Protein AF-A0A093GJ41-F1 (afdb_monomer)

Nearest PDB structures (foldseek):
  7vag-assembly1_A  TM=3.671E-01  e=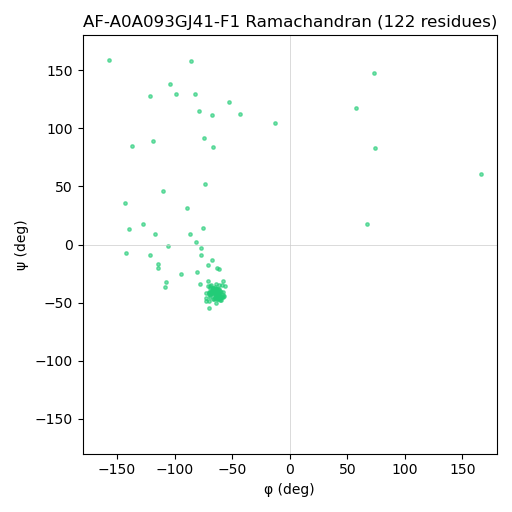9.042E+00  Homo sapiens

Radius of gyration: 35.56 Å; Cα contacts (8 Å, |Δi|>4): 34; chains: 1; bounding box: 67×35×104 Å

InterPro domains:
  IPR000532 Glucagon/GIP/secretin/VIP [PF00123] (4-32)
  IPR000532 Glucagon/GIP/secretin/VIP [PF00123] (39-67)
  IPR000532 Glucagon/GIP/secretin/VIP [PS00260] (5-27)
  IPR000532 Glucagon/GIP/secretin/VIP [PS00260] (40-62)
  IPR000532 Glucagon/GIP/secretin/VIP [SM00070] (5-31)
  IPR000532 Glucagon/GIP/secretin/VIP [SM00070] (40-66)
  IPR015675 Secretin precursor [PTHR17378] (35-102)

Sequence (124 aa):
RTERHADGLFHSELSKMNGNAYVRQLVKNLVGLRERSQRHSDGLFTSEYSKMRGNAQVQKFIQSLMGRKRSSPDPVNTDVHGREEENIHEELCFLWLYQSFLNTSHSDSDAREAAAVTSQFICP

Mean predicted aligned error: 21.4 Å

Secondary structure (DSSP, 8-state):
---SSHHHHHHHHHHHHHH-HHHHHHHHHHTT-S------SSHHHHHHHHHHHHHHHHHHHHHHHHHTTS----------TTTSHHHHHHHHHHHHHHHHHHTT-S-HHHHHHHHHHHHHHH--

Organism: Dryobates pubescens (NCBI:txid118200)

Structure (mmCIF, N/CA/C/O backbone):
data_AF-A0A093GJ41-F1
#
_entry.id   AF-A0A093GJ41-F1
#
loop_
_atom_site.group_PDB
_atom_site.id
_atom_site.type_symbol
_atom_site.label_atom_id
_atom_site.label_alt_id
_atom_site.label_comp_id
_atom_site.label_asym_id
_atom_site.label_entity_id
_atom_site.label_seq_id
_atom_site.pdbx_PDB_ins_code
_atom_site.Cartn_x
_atom_site.Cartn_y
_atom_site.Cartn_z
_atom_site.occupancy
_atom_site.B_iso_or_equiv
_atom_site.auth_seq_id
_atom_site.auth_comp_id
_atom_site.auth_asym_id
_atom_site.auth_atom_id
_atom_site.pdbx_PDB_model_num
ATOM 1 N N . ARG A 1 1 ? 40.733 10.743 -64.955 1.00 54.47 1 ARG A N 1
ATOM 2 C CA . ARG A 1 1 ? 40.600 9.531 -64.104 1.00 54.47 1 ARG A CA 1
ATOM 3 C C . ARG A 1 1 ? 41.206 9.823 -62.733 1.00 54.47 1 ARG A C 1
ATOM 5 O O . ARG A 1 1 ? 42.340 9.444 -62.487 1.00 54.47 1 ARG A O 1
ATOM 12 N N . THR A 1 2 ? 40.477 10.518 -61.865 1.00 52.38 2 THR A N 1
ATOM 13 C CA . THR A 1 2 ? 40.933 10.894 -60.508 1.00 52.38 2 THR A CA 1
ATOM 14 C C . THR A 1 2 ? 39.777 10.821 -59.511 1.00 52.38 2 THR A C 1
ATOM 16 O O . THR A 1 2 ? 39.683 11.608 -58.583 1.00 52.38 2 THR A O 1
ATOM 19 N N . GLU A 1 3 ? 38.886 9.851 -59.695 1.00 56.53 3 GLU A N 1
ATOM 20 C CA . GLU A 1 3 ? 37.686 9.672 -58.872 1.00 56.53 3 GLU A CA 1
ATOM 21 C C . GLU A 1 3 ? 37.819 8.418 -57.992 1.00 56.53 3 GLU A C 1
ATOM 23 O O . GLU A 1 3 ? 36.969 7.540 -57.969 1.00 56.53 3 GLU A O 1
ATOM 28 N N . ARG A 1 4 ? 38.985 8.269 -57.348 1.00 57.88 4 ARG A N 1
ATOM 29 C CA . ARG A 1 4 ? 39.270 7.215 -56.349 1.00 57.88 4 ARG A CA 1
ATOM 30 C C . ARG A 1 4 ? 40.076 7.724 -55.150 1.00 57.88 4 ARG A C 1
ATOM 32 O O . ARG A 1 4 ? 40.624 6.934 -54.391 1.00 57.88 4 ARG A O 1
ATOM 39 N N . HIS A 1 5 ? 40.184 9.045 -55.000 1.00 57.19 5 HIS A N 1
ATOM 40 C CA . HIS A 1 5 ? 41.009 9.667 -53.960 1.00 57.19 5 HIS A CA 1
ATOM 41 C C . HIS A 1 5 ? 40.226 10.581 -53.007 1.00 57.19 5 HIS A C 1
ATOM 43 O O . HIS A 1 5 ? 40.783 10.971 -51.986 1.00 57.19 5 HIS A O 1
ATOM 49 N N . ALA A 1 6 ? 38.950 10.884 -53.281 1.00 56.50 6 ALA A N 1
ATOM 50 C CA . ALA A 1 6 ? 38.114 11.659 -52.361 1.00 56.50 6 ALA A CA 1
ATOM 51 C C . ALA A 1 6 ? 37.727 10.820 -51.130 1.00 56.50 6 ALA A C 1
ATOM 53 O O . ALA A 1 6 ? 37.975 11.234 -49.999 1.00 56.50 6 ALA A O 1
ATOM 54 N N . ASP A 1 7 ? 37.245 9.593 -51.346 1.00 61.16 7 ASP A N 1
ATOM 55 C CA . ASP A 1 7 ? 36.802 8.690 -50.274 1.00 61.16 7 ASP A CA 1
ATOM 56 C C . ASP A 1 7 ? 37.938 8.341 -49.303 1.00 61.16 7 ASP A C 1
ATOM 58 O O . ASP A 1 7 ? 37.731 8.238 -48.096 1.00 61.16 7 ASP A O 1
ATOM 62 N N . GLY A 1 8 ? 39.173 8.226 -49.804 1.00 62.75 8 GLY A N 1
ATOM 63 C CA . GLY A 1 8 ? 40.349 7.927 -48.984 1.00 62.75 8 GLY A CA 1
ATOM 64 C C . GLY A 1 8 ? 40.676 9.016 -47.958 1.00 62.75 8 GLY A C 1
ATOM 65 O O . GLY A 1 8 ? 41.095 8.693 -46.845 1.00 62.75 8 GLY A O 1
ATOM 66 N N . LEU A 1 9 ? 40.433 10.292 -48.287 1.00 65.31 9 LEU A N 1
ATOM 67 C CA . LEU A 1 9 ? 40.639 11.402 -47.355 1.00 65.31 9 LEU A CA 1
ATOM 68 C C . LEU A 1 9 ? 39.588 11.360 -46.241 1.00 65.31 9 LEU A C 1
ATOM 70 O O . LEU A 1 9 ? 39.955 11.358 -45.066 1.00 65.31 9 LEU A O 1
ATOM 74 N N . PHE A 1 10 ? 38.309 11.218 -46.605 1.00 61.38 10 PHE A N 1
ATOM 75 C CA . PHE A 1 10 ? 37.209 11.103 -45.644 1.00 61.38 10 PHE A CA 1
ATOM 76 C C . PHE A 1 10 ? 37.377 9.898 -44.721 1.00 61.38 10 PHE A C 1
ATOM 78 O O . PHE A 1 10 ? 37.240 10.034 -43.506 1.00 61.38 10 PHE A O 1
ATOM 85 N N . HIS A 1 11 ? 37.733 8.733 -45.267 1.00 64.94 11 HIS A N 1
ATOM 86 C CA . HIS A 1 11 ? 37.978 7.540 -44.466 1.00 64.94 11 HIS A CA 1
ATOM 87 C C . HIS A 1 11 ? 39.189 7.705 -43.546 1.00 64.94 11 HIS A C 1
ATOM 89 O O . HIS A 1 11 ? 39.124 7.275 -42.397 1.00 64.94 11 HIS A O 1
ATOM 95 N N . SER A 1 12 ? 40.268 8.354 -43.996 1.00 70.19 12 SER A N 1
ATOM 96 C CA . SER A 1 12 ? 41.447 8.572 -43.150 1.00 70.19 12 SER A CA 1
ATOM 97 C C . SER A 1 12 ? 41.170 9.534 -41.991 1.00 70.19 12 SER A C 1
ATOM 99 O O . SER A 1 12 ? 41.552 9.236 -40.861 1.00 70.19 12 SER A O 1
ATOM 101 N N . GLU A 1 13 ? 40.444 10.630 -42.227 1.00 74.19 13 GLU A N 1
ATOM 102 C CA . GLU A 1 13 ? 40.066 11.592 -41.186 1.00 74.19 13 GLU A CA 1
ATOM 103 C C . GLU A 1 13 ? 39.033 11.002 -40.217 1.00 74.19 13 GLU A C 1
ATOM 105 O O . GLU A 1 13 ? 39.206 11.099 -39.001 1.00 74.19 13 GLU A O 1
ATOM 110 N N . LEU A 1 14 ? 38.025 10.274 -40.716 1.00 71.50 14 LEU A N 1
ATOM 111 C CA . LEU A 1 14 ? 37.086 9.530 -39.866 1.00 71.50 14 LEU A CA 1
ATOM 112 C C . LEU A 1 14 ? 37.798 8.470 -39.022 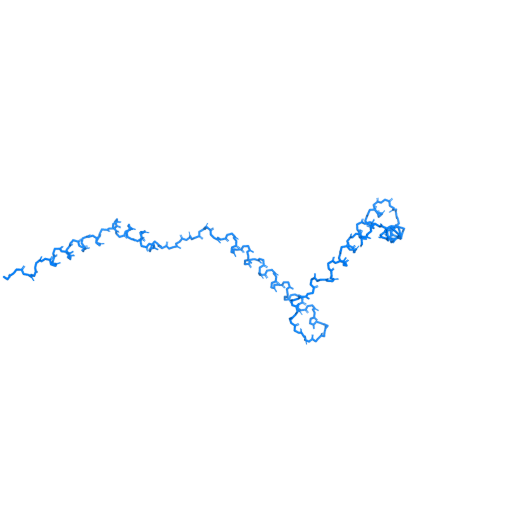1.00 71.50 14 LEU A C 1
ATOM 114 O O . LEU A 1 14 ? 37.484 8.298 -37.843 1.00 71.50 14 LEU A O 1
ATOM 118 N N . SER A 1 15 ? 38.777 7.772 -39.598 1.00 74.44 15 SER A N 1
ATOM 119 C CA . SER A 1 15 ? 39.545 6.753 -38.884 1.00 74.44 15 SER A CA 1
ATOM 120 C C . SER A 1 15 ? 40.447 7.379 -37.809 1.00 74.44 15 SER A C 1
ATOM 122 O O . SER A 1 15 ? 40.527 6.849 -36.698 1.00 74.44 15 SER A O 1
ATOM 124 N N . LYS A 1 16 ? 41.044 8.553 -38.072 1.00 76.38 16 LYS A N 1
ATOM 125 C CA . LYS A 1 16 ? 41.784 9.349 -37.072 1.00 76.38 16 LYS A CA 1
ATOM 126 C C . LYS A 1 16 ? 40.873 9.847 -35.947 1.00 76.38 16 LYS A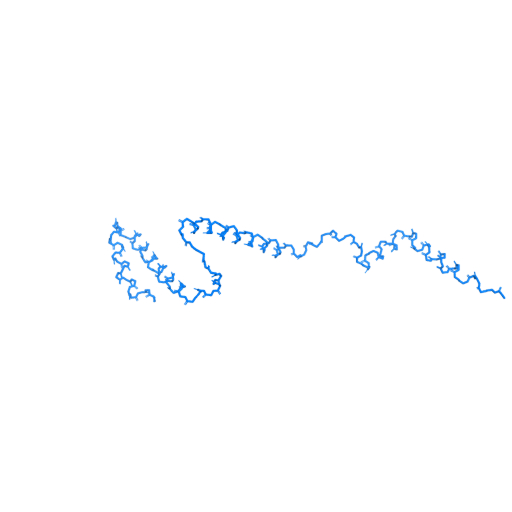 C 1
ATOM 128 O O . LYS A 1 16 ? 41.222 9.717 -34.775 1.00 76.38 16 LYS A O 1
ATOM 133 N N . MET A 1 17 ? 39.691 10.367 -36.285 1.00 72.75 17 MET A N 1
ATOM 134 C CA . MET A 1 17 ? 38.695 10.829 -35.313 1.00 72.75 17 MET A CA 1
ATOM 135 C C . MET A 1 17 ? 38.183 9.689 -34.436 1.00 72.75 17 MET A C 1
ATOM 137 O O . MET A 1 17 ? 38.080 9.853 -33.223 1.00 72.75 17 MET A O 1
ATOM 141 N N . ASN A 1 18 ? 37.912 8.521 -35.024 1.00 73.75 18 ASN A N 1
ATOM 142 C CA . ASN A 1 18 ? 37.538 7.343 -34.257 1.00 73.75 18 ASN A CA 1
ATOM 143 C C . ASN A 1 18 ? 38.701 6.903 -33.357 1.00 73.75 18 ASN A C 1
ATOM 145 O O . ASN A 1 18 ? 38.458 6.546 -32.223 1.00 73.75 18 ASN A O 1
ATOM 149 N N . GLY A 1 19 ? 39.966 6.975 -33.778 1.00 77.62 19 GLY A N 1
ATOM 150 C CA . GLY A 1 19 ? 41.115 6.655 -32.914 1.00 77.62 19 GLY A CA 1
ATOM 151 C C . GLY A 1 19 ? 41.286 7.570 -31.690 1.00 77.62 19 GLY A C 1
ATOM 152 O O . GLY A 1 19 ? 41.929 7.178 -30.716 1.00 77.62 19 GLY A O 1
ATOM 153 N N . ASN A 1 20 ? 40.694 8.766 -31.702 1.00 85.19 20 ASN A N 1
ATOM 154 C CA . ASN A 1 20 ? 40.821 9.733 -30.620 1.00 85.19 20 ASN A CA 1
ATOM 155 C C . ASN A 1 20 ? 39.909 9.372 -29.429 1.00 85.19 20 ASN A C 1
ATOM 157 O O . ASN A 1 20 ? 38.680 9.429 -29.514 1.00 85.19 20 ASN A O 1
ATOM 161 N N . ALA A 1 21 ? 40.518 9.046 -28.284 1.00 80.75 21 ALA A N 1
ATOM 162 C CA . ALA A 1 21 ? 39.810 8.695 -27.052 1.00 80.75 21 ALA A CA 1
ATOM 163 C C . ALA A 1 21 ? 38.875 9.811 -26.550 1.00 80.75 21 ALA A C 1
ATOM 165 O O . ALA A 1 21 ? 37.786 9.514 -26.059 1.00 80.75 21 ALA A O 1
ATOM 166 N N . TYR A 1 22 ? 39.256 11.080 -26.729 1.00 83.62 22 TYR A N 1
ATOM 167 C CA . TYR A 1 22 ? 38.423 12.227 -26.370 1.00 83.62 22 TYR A CA 1
ATOM 168 C C . TYR A 1 22 ? 37.167 12.300 -27.242 1.00 83.62 22 TYR A C 1
ATOM 170 O O . TYR A 1 22 ? 36.062 12.413 -26.718 1.00 83.62 22 TYR A O 1
ATOM 178 N N . VAL A 1 23 ? 37.315 12.157 -28.563 1.00 86.75 23 VAL A N 1
ATOM 179 C CA . VAL A 1 23 ? 36.182 12.167 -29.507 1.00 86.75 23 VAL A CA 1
ATOM 180 C C . VAL A 1 23 ? 35.263 10.978 -29.246 1.00 86.75 23 VAL A C 1
ATOM 182 O O . VAL A 1 23 ? 34.050 11.152 -29.156 1.00 86.75 23 VAL A O 1
ATOM 185 N N . ARG A 1 24 ? 35.821 9.781 -29.028 1.00 82.38 24 ARG A N 1
ATOM 186 C CA . ARG A 1 24 ? 35.041 8.600 -28.626 1.00 82.38 24 ARG A CA 1
ATOM 187 C C . ARG A 1 24 ? 34.255 8.846 -27.341 1.00 82.38 24 ARG A C 1
ATOM 189 O O . ARG A 1 24 ? 33.088 8.473 -27.273 1.00 82.38 24 ARG A O 1
ATOM 196 N N . GLN A 1 25 ? 34.871 9.458 -26.331 1.00 81.38 25 GLN A N 1
ATOM 197 C CA . GLN A 1 25 ? 34.205 9.746 -25.062 1.00 81.38 25 GLN A CA 1
ATOM 198 C C . GLN A 1 25 ? 33.107 10.804 -25.220 1.00 81.38 25 GLN A C 1
ATOM 200 O O . GLN A 1 25 ? 32.015 10.641 -24.680 1.00 81.38 25 GLN A O 1
ATOM 205 N N . LEU A 1 26 ? 33.366 11.855 -25.999 1.00 83.62 26 LEU A N 1
ATOM 206 C CA . LEU A 1 26 ? 32.394 12.899 -26.303 1.00 83.62 26 LEU A CA 1
ATOM 207 C C . LEU A 1 26 ? 31.186 12.335 -27.058 1.00 83.62 26 LEU A C 1
ATOM 209 O O . LEU A 1 26 ? 30.053 12.587 -26.661 1.00 83.62 26 LEU A O 1
ATOM 213 N N . VAL A 1 27 ? 31.412 11.518 -28.090 1.00 84.62 27 VAL A N 1
ATOM 214 C CA . VAL A 1 27 ? 30.342 10.843 -28.842 1.00 84.62 27 VAL A CA 1
ATOM 215 C C . VAL A 1 27 ? 29.557 9.897 -27.935 1.00 84.62 27 VAL A C 1
ATOM 217 O O . VAL A 1 27 ? 28.331 9.917 -27.964 1.00 84.62 27 VAL A O 1
ATOM 220 N N . LYS A 1 28 ? 30.219 9.125 -27.064 1.00 81.31 28 LYS A N 1
ATOM 221 C CA . LYS A 1 28 ? 29.523 8.297 -26.064 1.00 81.31 28 LYS A CA 1
ATOM 222 C C . LYS A 1 28 ? 28.625 9.134 -25.150 1.00 81.31 28 LYS A C 1
ATOM 224 O O . LYS A 1 28 ? 27.506 8.719 -24.867 1.00 81.31 28 LYS A O 1
ATOM 229 N N . ASN A 1 29 ? 29.085 10.308 -24.719 1.00 79.50 29 ASN A N 1
ATOM 230 C CA . ASN A 1 29 ? 28.300 11.207 -23.875 1.00 79.50 29 ASN A CA 1
ATOM 231 C C . ASN A 1 29 ? 27.117 11.833 -24.638 1.00 79.50 29 ASN A C 1
ATOM 233 O O . ASN A 1 29 ? 26.004 11.832 -24.121 1.00 79.50 29 ASN A O 1
ATOM 237 N N . LEU A 1 30 ? 27.337 12.322 -25.864 1.00 81.56 30 LEU A N 1
ATOM 238 C CA . LEU A 1 30 ? 26.317 12.968 -26.704 1.00 81.56 30 LEU A CA 1
ATOM 239 C C . LEU A 1 30 ? 25.233 11.992 -27.176 1.00 81.56 30 LEU A C 1
ATOM 241 O O . LEU A 1 30 ? 24.054 12.325 -27.166 1.00 81.56 30 LEU A O 1
ATOM 245 N N . VAL A 1 31 ? 25.626 10.775 -27.559 1.00 80.69 31 VAL A N 1
ATOM 246 C CA . VAL A 1 31 ? 24.714 9.714 -28.024 1.00 80.69 31 VAL A CA 1
ATOM 247 C C . VAL A 1 31 ? 24.070 8.976 -26.835 1.00 8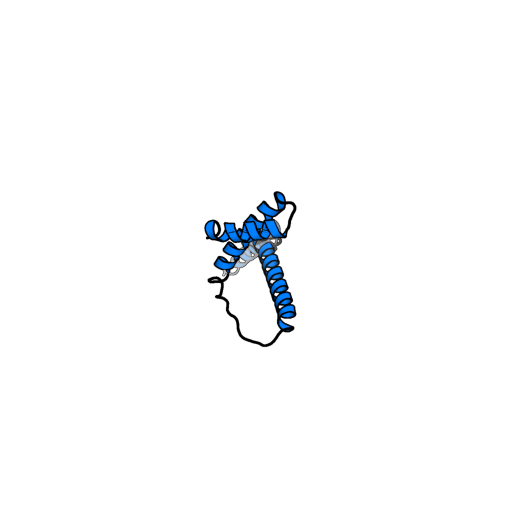0.69 31 VAL A C 1
ATOM 249 O O . VAL A 1 31 ? 23.301 8.039 -27.015 1.00 80.69 31 VAL A O 1
ATOM 252 N N . GLY A 1 32 ? 24.359 9.383 -25.592 1.00 66.19 32 GLY A N 1
ATOM 253 C CA . GLY A 1 32 ? 23.778 8.769 -24.393 1.00 66.19 32 GLY A CA 1
ATOM 254 C C . GLY A 1 32 ? 24.225 7.320 -24.159 1.00 66.19 32 GLY A C 1
ATOM 255 O O . GLY A 1 32 ? 23.599 6.603 -23.383 1.00 66.19 32 GLY A O 1
ATOM 256 N N . LEU A 1 33 ? 25.316 6.901 -24.808 1.00 67.19 33 LEU A N 1
ATOM 257 C CA . LEU A 1 33 ? 25.974 5.602 -24.643 1.00 67.19 33 LEU A CA 1
ATOM 258 C C . LEU A 1 33 ? 26.999 5.605 -23.504 1.00 67.19 33 LEU A C 1
ATOM 260 O O . LEU A 1 33 ? 27.757 4.644 -23.356 1.00 67.19 33 LEU A O 1
ATOM 264 N N . ARG A 1 34 ? 27.060 6.674 -22.695 1.00 61.97 34 ARG A N 1
ATOM 265 C CA . ARG A 1 34 ? 27.688 6.590 -21.376 1.00 61.97 34 ARG A CA 1
ATOM 266 C C . ARG A 1 34 ? 27.014 5.420 -20.678 1.00 61.97 34 ARG A C 1
ATOM 268 O O . ARG A 1 34 ? 25.789 5.407 -20.564 1.00 61.97 34 ARG A O 1
ATOM 275 N N . GLU A 1 35 ? 27.820 4.446 -20.266 1.00 59.50 35 GLU A N 1
ATOM 276 C CA . GLU A 1 35 ? 27.380 3.355 -19.413 1.00 59.50 35 GLU A CA 1
ATOM 277 C C . GLU A 1 35 ? 26.508 3.979 -18.332 1.00 59.50 35 GLU A C 1
ATOM 279 O O . GLU A 1 35 ? 26.948 4.856 -17.583 1.00 59.50 35 GLU A O 1
ATOM 284 N N . ARG A 1 36 ? 25.217 3.657 -18.398 1.00 54.91 36 ARG A N 1
ATOM 285 C CA . ARG A 1 36 ? 24.137 4.262 -17.624 1.00 54.91 36 ARG A CA 1
ATOM 286 C C . ARG A 1 36 ? 24.240 3.763 -16.185 1.00 54.91 36 ARG A C 1
ATOM 288 O O . ARG A 1 36 ? 23.287 3.223 -15.632 1.00 54.91 36 ARG A O 1
ATOM 295 N N . SER A 1 37 ? 25.417 3.888 -15.585 1.00 57.16 37 SER A N 1
ATOM 296 C CA . SER A 1 37 ? 25.595 3.739 -14.164 1.00 57.16 37 SER A CA 1
ATOM 297 C C . SER A 1 37 ? 24.869 4.914 -13.519 1.00 57.16 37 SER A C 1
ATOM 299 O O . SER A 1 37 ? 25.217 6.083 -13.680 1.00 57.16 37 SER A O 1
ATOM 301 N N . GLN A 1 38 ? 23.790 4.549 -12.833 1.00 55.19 38 GLN A N 1
ATOM 302 C CA . GLN A 1 38 ? 23.065 5.360 -11.864 1.00 55.19 38 GLN A CA 1
ATOM 303 C C . GLN A 1 38 ? 22.199 6.485 -12.429 1.00 55.19 38 GLN A C 1
ATOM 305 O O . GLN A 1 38 ? 22.499 7.672 -12.336 1.00 55.19 38 GLN A O 1
ATOM 310 N N . ARG A 1 39 ? 20.986 6.099 -12.839 1.00 54.75 39 ARG A N 1
ATOM 311 C CA . ARG A 1 39 ? 19.810 6.901 -12.487 1.00 54.75 39 ARG A CA 1
ATOM 312 C C . ARG A 1 39 ? 19.604 6.840 -10.970 1.00 54.75 39 ARG A C 1
ATOM 314 O O . ARG A 1 39 ? 18.815 6.039 -10.488 1.00 54.75 39 ARG A O 1
ATOM 321 N N . HIS A 1 40 ? 20.310 7.687 -10.229 1.00 60.44 40 HIS A N 1
ATOM 322 C CA . HIS A 1 40 ? 20.012 7.988 -8.821 1.00 60.44 40 HIS A CA 1
ATOM 323 C C . HIS A 1 40 ? 19.037 9.161 -8.683 1.00 60.44 40 HIS A C 1
ATOM 325 O O . HIS A 1 40 ? 19.124 9.939 -7.743 1.00 60.44 40 HIS A O 1
ATOM 331 N N . SER A 1 41 ? 18.125 9.332 -9.637 1.00 52.88 41 SER A N 1
ATOM 332 C CA . SER A 1 41 ? 17.121 10.399 -9.588 1.00 52.88 41 SER A CA 1
ATOM 333 C C . SER A 1 41 ? 15.683 9.888 -9.452 1.00 52.88 41 SER A C 1
ATOM 335 O O . SER A 1 41 ? 14.844 10.635 -8.970 1.00 52.88 41 SER A O 1
ATOM 337 N N . ASP A 1 42 ? 15.410 8.604 -9.728 1.00 54.78 42 ASP A N 1
ATOM 338 C CA . ASP A 1 42 ? 14.043 8.039 -9.680 1.00 54.78 42 ASP A CA 1
ATOM 339 C C . ASP A 1 42 ? 13.867 6.934 -8.607 1.00 54.78 42 ASP A C 1
ATOM 341 O O . ASP A 1 42 ? 12.856 6.228 -8.568 1.00 54.78 42 ASP A O 1
ATOM 345 N N . GLY A 1 43 ? 14.864 6.737 -7.735 1.00 58.12 43 GLY A N 1
ATOM 346 C CA . GLY A 1 43 ? 14.946 5.588 -6.821 1.00 58.12 43 GLY A CA 1
ATOM 347 C C . GLY A 1 43 ? 14.110 5.688 -5.542 1.00 58.12 43 GLY A C 1
ATOM 348 O O . GLY A 1 43 ? 13.764 4.660 -4.973 1.00 58.12 43 GLY A O 1
ATOM 349 N N . LEU A 1 44 ? 13.763 6.891 -5.074 1.00 61.62 44 LEU A N 1
ATOM 350 C CA . LEU A 1 44 ? 13.002 7.068 -3.825 1.00 61.62 44 LEU A CA 1
ATOM 351 C C . LEU A 1 44 ? 11.554 6.602 -3.981 1.00 61.62 44 LEU A C 1
ATOM 353 O O . LEU A 1 44 ? 11.114 5.705 -3.271 1.00 61.62 44 LEU A O 1
ATOM 357 N N . PHE A 1 45 ? 10.840 7.136 -4.972 1.00 62.03 45 PHE A N 1
ATOM 358 C CA . PHE A 1 45 ? 9.453 6.746 -5.220 1.00 62.03 45 PHE A CA 1
ATOM 359 C C . PHE A 1 45 ? 9.332 5.273 -5.613 1.00 62.03 45 PHE A C 1
ATOM 361 O O . PHE A 1 45 ? 8.460 4.575 -5.109 1.00 62.03 45 PHE A O 1
ATOM 368 N N . THR A 1 46 ? 10.223 4.771 -6.471 1.00 74.06 46 THR A N 1
ATOM 369 C CA . THR A 1 46 ? 10.175 3.372 -6.923 1.00 74.06 46 THR A CA 1
ATOM 370 C C . THR A 1 46 ? 10.560 2.380 -5.824 1.00 74.06 46 THR A C 1
ATOM 372 O O . THR A 1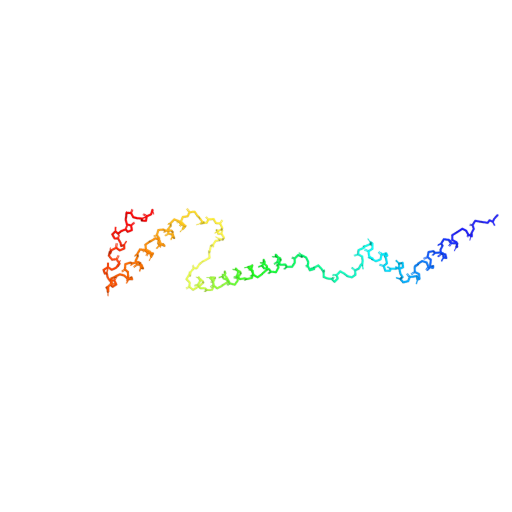 46 ? 9.953 1.308 -5.744 1.00 74.06 46 THR A O 1
ATOM 375 N N . SER A 1 47 ? 11.511 2.718 -4.943 1.00 75.19 47 SER A N 1
ATOM 376 C CA . SER A 1 47 ? 11.888 1.854 -3.816 1.00 75.19 47 SER A CA 1
ATOM 377 C C . SER A 1 47 ? 10.829 1.835 -2.715 1.00 75.19 47 SER A C 1
ATOM 379 O O . SER A 1 47 ? 10.435 0.748 -2.295 1.00 75.19 47 SER A O 1
ATOM 381 N N . GLU A 1 48 ? 10.305 2.992 -2.301 1.00 82.31 48 GLU A N 1
ATOM 382 C CA . GLU A 1 48 ? 9.236 3.059 -1.297 1.00 82.31 48 GLU A CA 1
ATOM 383 C C . GLU A 1 48 ? 7.939 2.427 -1.818 1.00 82.31 48 GLU A C 1
ATOM 385 O O . GLU A 1 48 ? 7.301 1.650 -1.107 1.00 82.31 48 GLU A O 1
ATOM 390 N N . TYR A 1 49 ? 7.602 2.630 -3.096 1.00 83.50 49 TYR A N 1
ATOM 391 C CA . TYR A 1 49 ? 6.473 1.944 -3.729 1.00 83.50 49 TYR A CA 1
ATOM 392 C C . TYR A 1 49 ? 6.653 0.419 -3.742 1.00 83.50 49 TYR A C 1
ATOM 394 O O . TYR A 1 49 ? 5.723 -0.322 -3.420 1.00 83.50 49 TYR A O 1
ATOM 402 N N . SER A 1 50 ? 7.855 -0.069 -4.068 1.00 85.12 50 SER A N 1
ATOM 403 C CA . SER A 1 50 ? 8.154 -1.508 -4.059 1.00 85.12 50 SER A CA 1
ATOM 404 C C . SER A 1 50 ? 8.038 -2.106 -2.654 1.00 85.12 50 SER A C 1
ATOM 406 O O . SER A 1 50 ? 7.478 -3.192 -2.502 1.00 85.12 50 SER A O 1
ATOM 408 N N . LYS A 1 51 ? 8.499 -1.384 -1.622 1.00 89.50 51 LYS A N 1
ATOM 409 C CA . LYS A 1 51 ? 8.354 -1.786 -0.214 1.00 89.50 51 LYS A CA 1
ATOM 410 C C . LYS A 1 51 ? 6.890 -1.829 0.214 1.00 89.50 51 LYS A C 1
ATOM 412 O O . LYS A 1 51 ? 6.444 -2.849 0.729 1.00 89.50 51 LYS A O 1
ATOM 417 N N . MET A 1 52 ? 6.128 -0.765 -0.045 1.00 88.88 52 MET A N 1
ATOM 418 C CA . MET A 1 52 ? 4.698 -0.705 0.273 1.00 88.88 52 MET A CA 1
ATOM 419 C C . MET A 1 52 ? 3.931 -1.844 -0.410 1.00 88.88 52 MET A C 1
ATOM 421 O O . MET A 1 52 ? 3.141 -2.532 0.235 1.00 88.88 52 MET A O 1
ATOM 425 N N . ARG A 1 53 ? 4.194 -2.094 -1.700 1.00 91.69 53 ARG A N 1
ATOM 426 C CA . ARG A 1 53 ? 3.569 -3.193 -2.448 1.00 91.69 53 ARG A CA 1
ATOM 427 C C . ARG A 1 53 ? 3.939 -4.560 -1.869 1.00 91.69 53 ARG A C 1
ATOM 429 O O . ARG A 1 53 ? 3.061 -5.414 -1.752 1.00 91.69 53 ARG A O 1
ATOM 436 N N . GLY A 1 54 ? 5.203 -4.757 -1.491 1.00 90.62 54 GLY A N 1
ATOM 437 C CA . GLY A 1 54 ? 5.664 -5.967 -0.811 1.00 90.62 54 GLY A CA 1
ATOM 438 C C . GLY A 1 54 ? 4.941 -6.186 0.519 1.00 90.62 54 GLY A C 1
ATOM 439 O O . GLY A 1 54 ? 4.388 -7.258 0.749 1.00 90.62 54 GLY A O 1
ATOM 440 N N . ASN A 1 55 ? 4.845 -5.146 1.349 1.00 92.25 55 ASN A N 1
ATOM 441 C CA . ASN A 1 55 ? 4.147 -5.198 2.636 1.00 92.25 55 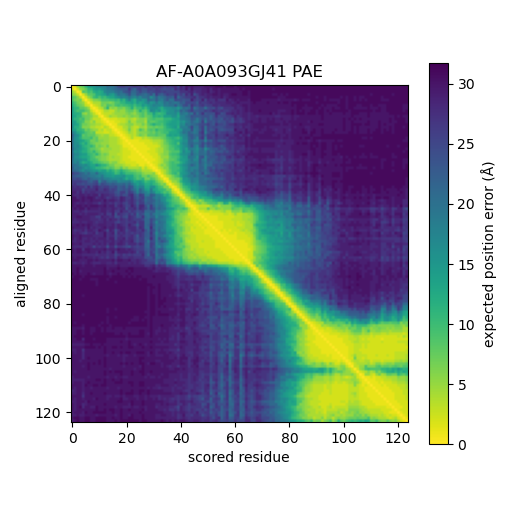ASN A CA 1
ATOM 442 C C . ASN A 1 55 ? 2.654 -5.513 2.464 1.00 92.25 55 ASN A C 1
ATOM 444 O O . ASN A 1 55 ? 2.127 -6.390 3.146 1.00 92.25 55 ASN A O 1
ATOM 448 N N . ALA A 1 56 ? 1.988 -4.871 1.501 1.00 91.81 56 ALA A N 1
ATOM 449 C CA . ALA A 1 56 ? 0.588 -5.144 1.186 1.00 91.81 56 ALA A CA 1
ATOM 450 C C . ALA A 1 56 ? 0.374 -6.591 0.705 1.00 91.81 56 ALA A C 1
ATOM 452 O O . ALA A 1 56 ? -0.621 -7.226 1.055 1.00 91.81 56 ALA A O 1
ATOM 453 N N . GLN A 1 57 ? 1.308 -7.145 -0.077 1.00 92.06 57 GLN A N 1
ATOM 454 C CA . GLN A 1 57 ? 1.251 -8.544 -0.506 1.00 92.06 57 GLN A CA 1
ATOM 455 C C . GLN A 1 57 ? 1.416 -9.508 0.676 1.00 92.06 57 GLN A C 1
ATOM 457 O O . GLN A 1 57 ? 0.664 -10.478 0.775 1.00 92.06 57 GLN A O 1
ATOM 462 N N . VAL A 1 58 ? 2.351 -9.228 1.588 1.00 92.62 58 VAL A N 1
ATOM 463 C CA . VAL A 1 58 ? 2.558 -10.016 2.813 1.00 92.62 58 VAL A CA 1
ATOM 464 C C . VAL A 1 58 ? 1.316 -9.971 3.702 1.00 92.62 58 VAL A C 1
ATOM 466 O O . VAL A 1 58 ? 0.856 -11.017 4.154 1.00 92.62 58 VAL A O 1
ATOM 469 N N . GLN A 1 59 ? 0.712 -8.797 3.893 1.00 89.88 59 GLN A N 1
ATOM 470 C CA . GLN A 1 59 ? -0.516 -8.646 4.675 1.00 89.88 59 GLN A CA 1
ATOM 471 C C . GLN A 1 59 ? -1.678 -9.450 4.077 1.00 89.88 59 GLN A C 1
ATOM 473 O O . GLN A 1 59 ? -2.333 -10.199 4.800 1.00 89.88 59 GLN A O 1
ATOM 478 N N . LYS A 1 60 ? -1.894 -9.372 2.755 1.00 88.06 60 LYS A N 1
ATOM 479 C CA . LYS A 1 60 ? -2.909 -10.179 2.052 1.00 88.06 60 LYS A CA 1
ATOM 480 C C . LYS A 1 60 ? -2.641 -11.675 2.175 1.00 88.06 60 LYS A C 1
ATOM 482 O O . LYS A 1 60 ? -3.576 -12.456 2.326 1.00 88.06 60 LYS A O 1
ATOM 487 N N . PHE A 1 61 ? -1.377 -12.088 2.124 1.00 89.31 61 PHE A N 1
ATOM 488 C CA . PHE A 1 61 ? -1.001 -13.485 2.305 1.00 89.31 61 PHE A CA 1
ATOM 489 C C . PHE A 1 61 ? -1.303 -13.971 3.727 1.00 89.31 61 PHE A C 1
ATOM 491 O O . PHE A 1 61 ? -1.946 -15.003 3.891 1.00 89.31 61 PHE A O 1
ATOM 498 N N . ILE A 1 62 ? -0.924 -13.204 4.752 1.00 90.31 62 ILE A N 1
ATOM 499 C CA . ILE A 1 62 ? -1.237 -13.515 6.153 1.00 90.31 62 ILE A CA 1
ATOM 500 C C . ILE A 1 62 ? -2.756 -13.562 6.360 1.00 90.31 62 ILE A C 1
ATOM 502 O O . ILE A 1 62 ? -3.265 -14.527 6.925 1.00 90.31 62 ILE A O 1
ATOM 506 N N . GLN A 1 63 ? -3.501 -12.584 5.840 1.00 85.81 63 GLN A N 1
ATOM 507 C CA . GLN A 1 63 ? -4.965 -12.569 5.885 1.00 85.81 63 GLN A CA 1
ATOM 508 C C . GLN A 1 63 ? -5.572 -13.785 5.178 1.00 85.81 63 GLN A C 1
ATOM 510 O O . GLN A 1 63 ? -6.493 -14.397 5.708 1.00 85.81 63 GLN A O 1
ATOM 515 N N . SER A 1 64 ? -5.027 -14.189 4.028 1.00 83.88 64 SER A N 1
ATOM 516 C CA . SER A 1 64 ? -5.437 -15.403 3.317 1.00 83.88 64 SER A CA 1
ATOM 517 C C . SER A 1 64 ? -5.183 -16.660 4.149 1.00 83.88 64 SER A C 1
ATOM 519 O O . SER A 1 64 ? -6.055 -17.519 4.232 1.00 83.88 64 SER A O 1
ATOM 521 N N . LEU A 1 65 ? -4.038 -16.767 4.827 1.00 86.00 65 LEU A N 1
ATOM 522 C CA . LEU A 1 65 ? -3.745 -17.893 5.718 1.00 86.00 65 LEU A CA 1
ATOM 523 C C . LEU A 1 65 ? -4.675 -17.931 6.940 1.00 86.00 65 LEU A C 1
ATOM 525 O O . LEU A 1 65 ? -5.137 -19.007 7.324 1.00 86.00 65 LEU A O 1
ATOM 529 N N . MET A 1 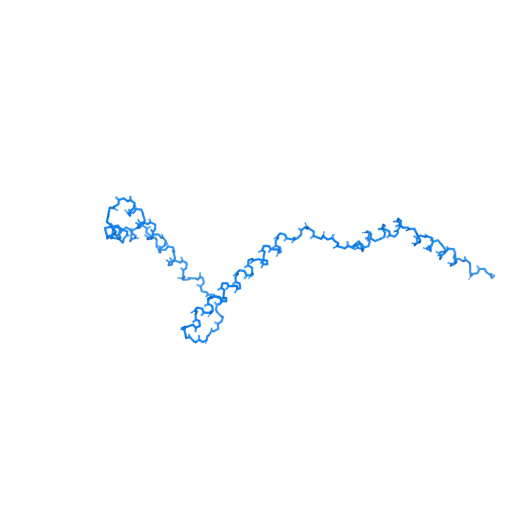66 ? -4.963 -16.773 7.538 1.00 82.50 66 MET A N 1
ATOM 530 C CA . MET A 1 66 ? -5.860 -16.655 8.691 1.00 82.50 66 MET A CA 1
ATOM 531 C C . MET A 1 66 ? -7.325 -16.911 8.303 1.00 82.50 66 MET A C 1
ATOM 533 O O . MET A 1 66 ? -8.022 -17.646 9.000 1.00 82.50 66 MET A O 1
ATOM 537 N N . GLY A 1 67 ? -7.771 -16.379 7.161 1.00 63.75 67 GLY A N 1
ATOM 538 C CA . GLY A 1 67 ? -9.112 -16.575 6.602 1.00 63.75 67 GLY A CA 1
ATOM 539 C C . GLY A 1 67 ? -9.342 -17.989 6.065 1.00 63.75 67 GLY A C 1
ATOM 540 O O . GLY A 1 67 ? -10.428 -18.540 6.211 1.00 63.75 67 GLY A O 1
ATOM 541 N N . ARG A 1 68 ? -8.304 -18.665 5.555 1.00 57.09 68 ARG A N 1
ATOM 542 C CA . ARG A 1 68 ? -8.400 -20.052 5.064 1.00 57.09 68 ARG A CA 1
ATOM 543 C C . ARG A 1 68 ? -8.660 -21.084 6.167 1.00 57.09 68 ARG A C 1
ATOM 545 O O . ARG A 1 68 ? -9.048 -22.207 5.852 1.00 57.09 68 ARG A O 1
ATOM 552 N N . LYS A 1 69 ? -8.517 -20.728 7.452 1.00 56.84 69 LYS A N 1
ATOM 553 C CA . LYS A 1 69 ? -8.985 -21.577 8.565 1.00 56.84 69 LYS A CA 1
ATOM 554 C C . LYS A 1 69 ? -10.503 -21.523 8.787 1.00 56.84 69 LYS A C 1
ATOM 556 O O . LYS A 1 69 ? -11.007 -22.338 9.556 1.00 56.84 69 LYS A O 1
ATOM 561 N N . ARG A 1 70 ? -11.244 -20.628 8.122 1.00 58.81 70 ARG A N 1
ATOM 562 C CA . ARG A 1 70 ? -12.711 -20.549 8.190 1.00 58.81 70 ARG A CA 1
ATOM 563 C C . ARG A 1 70 ? -13.305 -20.324 6.791 1.00 58.81 70 ARG A C 1
ATOM 565 O O . ARG A 1 70 ? -13.581 -19.204 6.401 1.00 58.81 70 ARG A O 1
ATOM 572 N N . SER A 1 71 ? -13.490 -21.435 6.074 1.00 46.75 71 SER A N 1
ATOM 573 C CA . SER A 1 71 ? -14.498 -21.663 5.016 1.00 46.75 71 SER A CA 1
ATOM 574 C C . SER A 1 71 ? -14.569 -20.750 3.768 1.00 46.75 71 SER A C 1
ATOM 576 O O . SER A 1 71 ? -15.011 -19.612 3.826 1.00 46.75 71 SER A O 1
ATOM 578 N N . SER A 1 72 ? -14.332 -21.418 2.628 1.00 44.34 72 SER A N 1
ATOM 579 C CA . SER A 1 72 ? -14.898 -21.253 1.268 1.00 44.34 72 SER A CA 1
ATOM 580 C C . SER A 1 72 ? -14.502 -20.062 0.369 1.00 44.34 72 SER A C 1
ATOM 582 O O . SER A 1 72 ? -14.180 -18.988 0.865 1.00 44.34 72 SER A O 1
ATOM 584 N N . PRO A 1 73 ? -14.470 -20.281 -0.968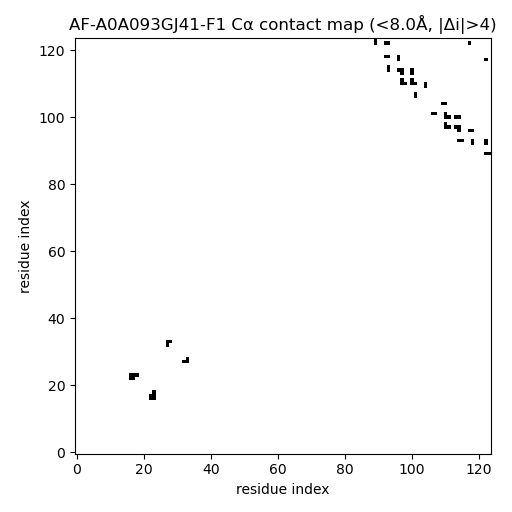 1.00 60.81 73 PRO A N 1
ATOM 585 C CA . PRO A 1 73 ? -13.910 -19.358 -1.950 1.00 60.81 73 PRO A CA 1
ATOM 586 C C . PRO A 1 73 ? -15.006 -18.522 -2.618 1.00 60.81 73 PRO A C 1
ATOM 588 O O . PRO A 1 73 ? -15.938 -19.107 -3.144 1.00 60.81 73 PRO A O 1
ATOM 591 N N . ASP A 1 74 ? -14.862 -17.197 -2.672 1.00 43.28 74 ASP A N 1
ATOM 592 C CA . ASP A 1 74 ? -15.621 -16.357 -3.610 1.00 43.28 74 ASP A CA 1
ATOM 593 C C . ASP A 1 74 ? -14.909 -15.014 -3.878 1.00 43.28 74 ASP A C 1
ATOM 595 O O . ASP A 1 74 ? -13.980 -14.649 -3.146 1.00 43.28 74 ASP A O 1
ATOM 599 N N . PRO A 1 75 ? -15.220 -14.347 -5.008 1.00 56.72 75 PRO A N 1
ATOM 600 C CA . PRO A 1 75 ? -14.251 -13.586 -5.781 1.00 56.72 75 PRO A CA 1
ATOM 601 C C . PRO A 1 75 ? -14.061 -12.153 -5.283 1.00 56.72 75 PRO A C 1
ATOM 603 O O . PRO A 1 75 ? -14.918 -11.560 -4.636 1.00 56.72 75 PRO A O 1
ATOM 606 N N . VAL A 1 76 ? -12.891 -11.623 -5.650 1.00 56.22 76 VAL A N 1
ATOM 607 C CA . VAL A 1 76 ? -12.510 -10.206 -5.733 1.00 56.22 76 VAL A CA 1
ATOM 608 C C . VAL A 1 76 ? -13.710 -9.255 -5.645 1.00 56.22 76 VAL A C 1
ATOM 610 O O . VAL A 1 76 ? -14.418 -9.056 -6.624 1.00 56.22 76 VAL A O 1
ATOM 613 N N . ASN A 1 77 ? -13.876 -8.621 -4.486 1.00 41.25 77 ASN A N 1
ATOM 614 C CA . ASN A 1 77 ? -14.629 -7.381 -4.347 1.00 41.25 77 ASN A CA 1
ATOM 615 C C . ASN A 1 77 ? -13.668 -6.310 -3.823 1.00 41.25 77 ASN A C 1
ATOM 617 O O . ASN A 1 77 ? -13.471 -6.133 -2.624 1.00 41.25 77 ASN A O 1
ATOM 621 N N . THR A 1 78 ? -13.009 -5.627 -4.755 1.00 54.75 78 THR A N 1
ATOM 622 C CA . THR A 1 78 ? -12.637 -4.222 -4.582 1.00 54.75 78 THR A CA 1
ATOM 623 C C . THR A 1 78 ? -13.926 -3.421 -4.747 1.00 54.75 78 THR A C 1
ATOM 625 O O . THR A 1 78 ? -14.284 -3.198 -5.889 1.00 54.75 78 THR A O 1
ATOM 628 N N . ASP A 1 79 ? -14.660 -3.134 -3.663 1.00 46.72 79 ASP A N 1
ATOM 629 C CA . ASP A 1 79 ? -15.677 -2.054 -3.540 1.00 46.72 79 ASP A CA 1
ATOM 630 C C . ASP A 1 79 ? -16.552 -2.246 -2.275 1.00 46.72 79 ASP A C 1
ATOM 632 O O . ASP A 1 79 ? -17.765 -2.420 -2.347 1.00 46.72 79 ASP A O 1
ATOM 636 N N . VAL A 1 80 ? -15.946 -2.234 -1.077 1.00 49.22 80 VAL A N 1
ATOM 637 C CA . VAL A 1 80 ? -16.697 -2.218 0.209 1.00 49.22 80 VAL A CA 1
ATOM 638 C C . VAL A 1 80 ? -16.240 -1.077 1.140 1.00 49.22 80 VAL A C 1
ATOM 640 O O . VAL A 1 80 ? -16.576 -1.038 2.314 1.00 49.22 80 VAL A O 1
ATOM 643 N N . HIS A 1 81 ? -15.550 -0.055 0.626 1.00 49.53 81 HIS A N 1
ATOM 644 C CA . HIS A 1 81 ? -15.176 1.131 1.427 1.00 49.53 81 HIS A CA 1
ATOM 645 C C . HIS A 1 81 ? -16.334 2.116 1.705 1.00 49.53 81 HIS A C 1
ATOM 647 O O . HIS A 1 81 ? -16.097 3.236 2.123 1.00 49.53 81 HIS A O 1
ATOM 653 N N . GLY A 1 82 ? -17.593 1.728 1.486 1.00 46.12 82 GLY A N 1
ATOM 654 C CA . GLY A 1 82 ? -18.743 2.630 1.646 1.00 46.12 82 GLY A CA 1
ATOM 655 C C . GLY A 1 82 ? -19.613 2.405 2.885 1.00 46.12 82 GLY A C 1
ATOM 656 O O . GLY A 1 82 ? -20.609 3.100 3.029 1.00 46.12 82 GLY A O 1
ATOM 657 N N . ARG A 1 83 ? -19.323 1.407 3.736 1.00 49.12 83 ARG A N 1
ATOM 658 C CA . ARG A 1 83 ? -20.176 1.088 4.907 1.00 49.12 83 ARG A CA 1
ATOM 659 C C . ARG A 1 83 ? -19.410 0.673 6.174 1.00 49.12 83 ARG A C 1
ATOM 661 O O . ARG A 1 83 ? -20.018 0.528 7.225 1.00 49.12 83 ARG A O 1
ATOM 668 N N . GLU A 1 84 ? -18.092 0.480 6.088 1.00 50.91 84 GLU A N 1
ATOM 669 C CA . GLU A 1 84 ? -17.238 0.167 7.248 1.00 50.91 84 GLU A CA 1
ATOM 670 C C . GLU A 1 84 ? -16.593 1.427 7.856 1.00 50.91 84 GLU A C 1
ATOM 672 O O . GLU A 1 84 ? -16.317 1.441 9.049 1.00 50.91 84 GLU A O 1
ATOM 677 N N . GLU A 1 85 ? -16.404 2.511 7.091 1.00 50.41 85 GLU A N 1
ATOM 678 C CA . GLU A 1 85 ? -15.777 3.748 7.597 1.00 50.41 85 GLU A CA 1
ATOM 679 C C . GLU A 1 85 ? -16.647 4.499 8.621 1.00 50.41 85 GLU A C 1
ATOM 681 O O . GLU A 1 85 ? -16.113 5.037 9.590 1.00 50.41 85 GLU A O 1
ATOM 686 N N . GLU A 1 86 ? -17.975 4.481 8.462 1.00 51.81 86 GLU A N 1
ATOM 687 C CA . GLU A 1 86 ? -18.916 5.079 9.426 1.00 51.81 86 GLU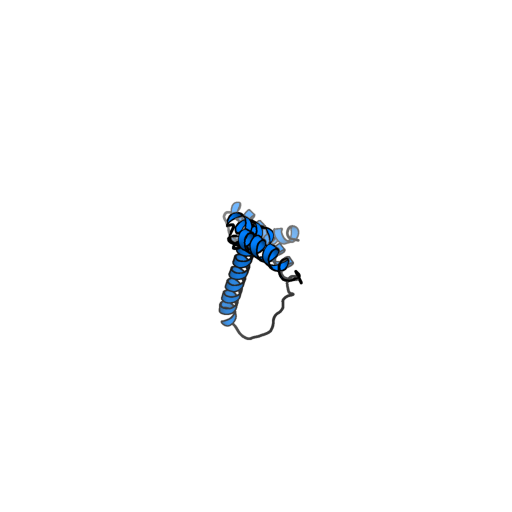 A CA 1
ATOM 688 C C . GLU A 1 86 ? -18.882 4.325 10.768 1.00 51.81 86 GLU A C 1
ATOM 690 O O . GLU A 1 86 ? -18.783 4.935 11.830 1.00 51.81 86 GLU A O 1
ATOM 695 N N . ASN A 1 87 ? -18.823 2.989 10.716 1.00 57.69 87 ASN A N 1
ATOM 696 C CA . ASN A 1 87 ? -18.742 2.140 11.904 1.00 57.69 87 ASN A CA 1
ATOM 697 C C . ASN A 1 87 ? -17.405 2.310 12.648 1.00 57.69 87 ASN A C 1
ATOM 699 O O . ASN A 1 87 ? -17.382 2.374 13.874 1.00 57.69 87 ASN A O 1
ATOM 703 N N . ILE A 1 88 ? -16.293 2.468 11.920 1.00 65.38 88 ILE A N 1
ATOM 704 C CA . ILE A 1 88 ? -14.981 2.732 12.526 1.00 65.38 88 ILE A CA 1
ATOM 705 C C . ILE A 1 88 ? -14.976 4.094 13.234 1.00 65.38 88 ILE A C 1
ATOM 707 O O . ILE A 1 88 ? -14.389 4.217 14.306 1.00 65.38 88 ILE A O 1
ATOM 711 N N . HIS A 1 89 ? -15.619 5.121 12.672 1.00 73.06 89 HIS A N 1
ATOM 712 C CA . HIS A 1 89 ? -15.640 6.450 13.286 1.00 73.06 89 HIS A CA 1
ATOM 713 C C . HIS A 1 89 ? -16.480 6.482 14.576 1.00 73.06 89 HIS A C 1
ATOM 715 O O . HIS A 1 89 ? -16.048 7.062 15.577 1.00 73.06 89 HIS A O 1
ATOM 721 N N . GLU A 1 90 ? -17.635 5.811 14.581 1.00 71.88 90 GLU A N 1
ATOM 722 C CA . GLU A 1 90 ? -18.465 5.620 15.777 1.00 71.88 90 GLU A CA 1
ATOM 723 C C . GLU A 1 90 ? -17.731 4.814 16.864 1.00 71.88 90 GLU A C 1
ATOM 725 O O . GLU A 1 90 ? -17.680 5.235 18.025 1.00 71.88 90 GLU A O 1
ATOM 730 N N . GLU A 1 91 ? -17.081 3.700 16.499 1.00 79.81 91 GLU A N 1
ATOM 731 C CA . GLU A 1 91 ? -16.331 2.876 17.457 1.00 79.81 91 GLU A CA 1
ATOM 732 C C . GLU A 1 91 ? -15.101 3.602 18.023 1.00 79.81 91 GLU A C 1
ATOM 734 O O . GLU A 1 91 ? -14.811 3.498 19.219 1.00 79.81 91 GLU A O 1
ATOM 739 N N . LEU A 1 92 ? -14.397 4.391 17.205 1.00 85.50 92 LEU A N 1
ATOM 740 C CA . LEU A 1 92 ? -13.272 5.207 17.665 1.00 85.50 92 LEU A CA 1
ATOM 741 C C . LEU A 1 92 ? -13.723 6.326 18.612 1.00 85.50 92 LEU A C 1
ATOM 743 O O . LEU A 1 92 ? -13.026 6.611 19.590 1.00 85.50 92 LEU A O 1
ATOM 747 N N . CYS A 1 93 ? -14.887 6.932 18.364 1.00 89.44 93 CYS A N 1
ATOM 748 C CA . CYS A 1 93 ? -15.461 7.934 19.258 1.00 89.44 93 CYS A CA 1
ATOM 749 C C . CYS A 1 93 ? -15.828 7.333 20.624 1.00 89.44 93 CYS A C 1
ATOM 751 O O . CYS A 1 93 ? -15.441 7.878 21.664 1.00 89.44 93 CYS A O 1
ATOM 753 N N . PHE A 1 94 ? -16.491 6.170 20.636 1.00 90.44 94 PHE A N 1
ATOM 754 C CA . PHE A 1 94 ? -16.799 5.451 21.873 1.00 90.44 94 PHE A CA 1
ATOM 755 C C . PHE A 1 94 ? -15.526 5.092 22.653 1.00 90.44 94 PHE A C 1
ATOM 757 O O . PHE A 1 94 ? -15.450 5.310 23.865 1.00 90.44 94 PHE A O 1
ATOM 764 N N . LEU A 1 95 ? -14.501 4.586 21.961 1.00 89.56 95 LEU A N 1
ATOM 765 C CA . LEU A 1 95 ? -13.241 4.180 22.581 1.00 89.56 95 LEU A CA 1
ATOM 766 C C . LEU A 1 95 ? -12.492 5.367 23.204 1.00 89.56 95 LEU A C 1
ATOM 768 O O . LEU A 1 95 ? -11.925 5.239 24.292 1.00 89.56 95 LEU A O 1
ATOM 772 N N . TRP A 1 96 ? -12.525 6.534 22.556 1.00 91.62 96 TRP A N 1
ATOM 773 C CA . TRP A 1 96 ? -11.938 7.757 23.103 1.00 91.62 96 TRP A CA 1
ATOM 774 C C . TRP A 1 96 ? -12.660 8.226 24.375 1.00 91.62 96 TRP A C 1
ATOM 776 O O . TRP A 1 96 ? -12.003 8.526 25.377 1.00 91.62 96 TRP A O 1
ATOM 786 N N . LEU A 1 97 ? -13.999 8.226 24.373 1.00 90.62 97 LEU A N 1
ATOM 787 C CA . LEU A 1 97 ? -14.798 8.574 25.554 1.00 90.62 97 LEU A CA 1
ATOM 788 C C . LEU A 1 97 ? -14.520 7.620 26.718 1.00 90.62 97 LEU A C 1
ATOM 790 O O . LEU A 1 97 ? -14.237 8.068 27.829 1.00 90.62 97 LEU A O 1
ATOM 794 N N . TYR A 1 98 ? -14.524 6.313 26.460 1.00 90.31 98 TYR A N 1
ATOM 795 C CA . TYR A 1 98 ? -14.219 5.294 27.463 1.00 90.31 98 TYR A CA 1
ATOM 796 C C . TYR A 1 98 ? -12.828 5.476 28.078 1.00 90.31 98 TYR A C 1
ATOM 798 O O . TYR A 1 98 ? -12.699 5.455 29.301 1.00 90.31 98 TYR A O 1
ATOM 806 N N . GLN A 1 99 ? -11.802 5.765 27.273 1.00 88.44 99 GLN A N 1
ATOM 807 C CA . GLN A 1 99 ? -10.461 6.037 27.796 1.00 88.44 99 GLN A CA 1
ATOM 808 C C . GLN A 1 99 ? -10.410 7.311 28.658 1.00 88.44 99 GLN A C 1
ATOM 810 O O . GLN A 1 99 ? -9.707 7.348 29.670 1.00 88.44 99 GLN A O 1
ATOM 815 N N . SER A 1 100 ? -11.164 8.352 28.290 1.00 88.94 100 SER A N 1
ATOM 816 C CA . SER A 1 100 ? -11.276 9.578 29.090 1.00 88.94 100 SER A CA 1
ATOM 817 C C . SER A 1 100 ? -11.916 9.312 30.455 1.00 88.94 100 SER A C 1
ATOM 819 O O . SER A 1 100 ? -11.442 9.825 31.475 1.00 88.94 100 SER A O 1
ATOM 821 N N . PHE A 1 101 ? -12.967 8.485 30.494 1.00 89.25 101 PHE A N 1
ATOM 822 C CA . PHE A 1 101 ? -13.604 8.094 31.748 1.00 89.25 101 PHE A CA 1
ATOM 823 C C . PHE A 1 101 ? -12.708 7.183 32.581 1.00 89.25 101 PHE A C 1
ATOM 825 O O . PHE A 1 101 ? -12.533 7.473 33.757 1.00 89.25 101 PHE A O 1
ATOM 832 N N . LEU A 1 102 ? -12.040 6.189 31.987 1.00 83.81 102 LEU A N 1
ATOM 833 C CA . LEU A 1 102 ? -11.082 5.325 32.692 1.00 83.81 102 LEU A CA 1
ATOM 834 C C . LEU A 1 102 ? -9.955 6.105 33.378 1.00 83.81 102 LEU A C 1
ATOM 836 O O . LEU A 1 102 ? -9.519 5.737 34.464 1.00 83.81 102 LEU A O 1
ATOM 840 N N . ASN A 1 103 ? -9.488 7.195 32.767 1.00 79.31 103 ASN A N 1
ATOM 841 C CA . ASN A 1 103 ? -8.450 8.037 33.363 1.00 79.31 103 ASN A CA 1
ATOM 842 C C . ASN A 1 103 ? -8.953 8.842 34.577 1.00 79.31 103 ASN A C 1
ATOM 844 O O . ASN A 1 103 ? -8.143 9.341 35.356 1.00 79.31 103 ASN A O 1
ATOM 848 N N . THR A 1 104 ? -10.272 8.985 34.727 1.00 77.19 104 THR A N 1
ATOM 849 C CA . THR A 1 104 ? -10.922 9.794 35.770 1.00 77.19 104 THR A CA 1
ATOM 850 C C . THR A 1 104 ? -11.593 8.929 36.845 1.00 77.19 104 THR A C 1
ATOM 852 O O . THR A 1 104 ? -11.636 9.319 38.010 1.00 77.19 104 THR A O 1
ATOM 855 N N . SER A 1 105 ? -12.115 7.753 36.482 1.00 68.25 105 SER A N 1
ATOM 856 C CA . SER A 1 105 ? -12.834 6.837 37.370 1.00 68.25 105 SER A CA 1
ATOM 857 C C . SER A 1 105 ? -11.977 5.636 37.765 1.00 68.25 105 SER A C 1
ATOM 859 O O . SER A 1 105 ? -11.340 5.011 36.926 1.00 68.25 105 SER A O 1
ATOM 861 N N . HIS A 1 106 ? -12.037 5.235 39.035 1.00 67.38 106 HIS A N 1
ATOM 862 C CA . HIS A 1 106 ? -11.316 4.064 39.550 1.00 67.38 106 HIS A CA 1
ATOM 863 C C . HIS A 1 106 ? -11.955 2.703 39.186 1.00 67.38 106 HIS A C 1
ATOM 865 O O . HIS A 1 106 ? -11.398 1.666 39.544 1.00 67.38 106 HIS A O 1
ATOM 871 N N . SER A 1 107 ? -13.111 2.693 38.509 1.00 80.56 107 SER A N 1
ATOM 872 C CA . SER A 1 107 ? -13.887 1.496 38.151 1.00 80.56 107 SER A CA 1
ATOM 873 C C . SER A 1 107 ? -14.068 1.401 36.636 1.00 80.56 107 SER A C 1
ATOM 875 O O . SER A 1 107 ? -14.545 2.338 35.998 1.00 80.56 107 SER A O 1
ATOM 877 N N . ASP A 1 108 ? -13.711 0.245 36.074 1.00 82.94 108 ASP A N 1
ATOM 878 C CA . ASP A 1 108 ? -13.875 -0.068 34.650 1.00 82.94 108 ASP A CA 1
ATOM 879 C C . ASP A 1 108 ? -15.351 -0.103 34.218 1.00 82.94 108 ASP A C 1
ATOM 881 O O . ASP A 1 108 ? -15.713 0.385 33.145 1.00 82.94 108 ASP A O 1
ATOM 885 N N . SER A 1 109 ? -16.213 -0.632 35.094 1.00 84.75 109 SER A N 1
ATOM 886 C CA . SER A 1 109 ? -17.656 -0.739 34.855 1.00 84.75 109 SER A CA 1
ATOM 887 C C . SER A 1 109 ? -18.291 0.642 34.712 1.00 84.75 109 SER A C 1
ATOM 889 O O . SER A 1 109 ? -19.032 0.894 33.762 1.00 84.75 109 SER A O 1
ATOM 891 N N . ASP A 1 110 ? -17.949 1.549 35.625 1.00 86.38 110 ASP A N 1
ATOM 892 C CA . ASP A 1 110 ? -18.505 2.900 35.685 1.00 86.38 110 ASP A CA 1
ATOM 893 C C . ASP A 1 110 ? -18.040 3.720 34.473 1.00 86.38 110 ASP A C 1
ATOM 895 O O . ASP A 1 110 ? -18.827 4.443 33.862 1.00 86.38 110 ASP A O 1
ATOM 899 N N . ALA A 1 111 ? -16.772 3.559 34.070 1.00 86.62 111 ALA A N 1
ATOM 900 C CA . ALA A 1 111 ? -16.219 4.212 32.886 1.00 86.62 111 ALA A CA 1
ATOM 901 C C . ALA A 1 111 ? -16.946 3.796 31.605 1.00 86.62 111 ALA A C 1
ATOM 903 O O . ALA A 1 111 ? -17.223 4.621 30.730 1.00 86.62 111 ALA A O 1
ATOM 904 N N . ARG A 1 112 ? -17.260 2.503 31.493 1.00 88.06 112 ARG A N 1
ATOM 905 C CA . ARG A 1 112 ? -17.956 1.943 30.336 1.00 88.06 112 ARG A CA 1
ATOM 906 C C . ARG A 1 112 ? -19.412 2.386 30.277 1.00 88.06 112 ARG A C 1
ATOM 908 O O . ARG A 1 112 ? -19.894 2.709 29.193 1.00 88.06 112 ARG A O 1
ATOM 915 N N . GLU A 1 113 ? -20.099 2.428 31.414 1.00 88.81 113 GLU A N 1
ATOM 916 C CA . GLU A 1 113 ? -21.473 2.926 31.493 1.00 88.81 113 GLU A CA 1
ATOM 917 C C . GLU A 1 113 ? -21.540 4.416 31.128 1.00 88.81 113 GLU A C 1
ATOM 919 O O . GLU A 1 113 ? -22.341 4.811 30.278 1.00 88.81 113 GLU A O 1
ATOM 924 N N . ALA A 1 114 ? -20.629 5.233 31.665 1.00 88.50 114 ALA A N 1
ATOM 925 C CA . ALA A 1 114 ? -20.536 6.651 31.329 1.00 88.50 114 ALA A CA 1
ATOM 926 C C . ALA A 1 114 ? -20.240 6.879 29.836 1.00 88.50 114 ALA A C 1
ATOM 928 O O . ALA A 1 114 ? -20.885 7.713 29.196 1.00 88.50 114 ALA A O 1
ATOM 929 N N . ALA A 1 115 ? -19.324 6.107 29.242 1.00 89.81 115 ALA A N 1
ATOM 930 C CA . ALA A 1 115 ? -19.043 6.161 27.807 1.00 89.81 115 ALA A CA 1
ATOM 931 C C . ALA A 1 115 ? -20.257 5.749 26.955 1.00 89.81 115 ALA A C 1
ATOM 933 O O . ALA A 1 115 ? -20.538 6.372 25.933 1.00 89.81 115 ALA A O 1
ATOM 934 N N . ALA A 1 116 ? -21.024 4.743 27.384 1.00 87.56 116 ALA A N 1
ATOM 935 C CA . ALA A 1 116 ? -22.225 4.284 26.680 1.00 87.56 116 ALA A CA 1
ATOM 936 C C . ALA A 1 116 ? -23.374 5.298 26.724 1.00 87.56 116 ALA A C 1
ATOM 938 O O . ALA A 1 116 ? -24.104 5.447 25.745 1.00 87.56 116 ALA A O 1
ATOM 939 N N . VAL A 1 117 ? -23.531 6.018 27.834 1.00 91.19 117 VAL A N 1
ATOM 940 C CA . VAL A 1 117 ? -24.531 7.088 27.942 1.00 91.19 117 VAL A CA 1
ATOM 941 C C . VAL A 1 117 ? -24.108 8.308 27.128 1.00 91.19 117 VAL A C 1
ATOM 943 O O . VAL A 1 117 ? -24.929 8.913 26.448 1.00 91.19 117 VAL A O 1
ATOM 946 N N . THR A 1 118 ? -22.829 8.676 27.172 1.00 88.00 118 THR A N 1
ATOM 947 C CA . THR A 1 118 ? -22.336 9.898 26.517 1.00 88.00 118 THR A CA 1
ATOM 948 C C . THR A 1 118 ? -22.149 9.753 25.013 1.00 88.00 118 THR A C 1
ATOM 950 O O . THR A 1 118 ? -22.431 10.699 24.280 1.00 88.00 118 THR A O 1
ATOM 953 N N . SER A 1 119 ? -21.753 8.574 24.530 1.00 89.00 119 SER A N 1
ATOM 954 C CA . SER A 1 119 ? -21.639 8.296 23.091 1.00 89.00 119 SER A CA 1
ATOM 955 C C . SER A 1 119 ? -22.955 8.502 22.340 1.00 89.00 119 SER A C 1
ATOM 957 O O . SER A 1 119 ? -22.910 9.000 21.225 1.00 89.00 119 SER A O 1
ATOM 959 N N . GLN A 1 120 ? -24.114 8.263 22.967 1.00 86.12 120 GLN A N 1
ATOM 960 C CA . GLN A 1 120 ? -25.437 8.516 22.365 1.00 86.12 120 GLN A CA 1
ATOM 961 C C . GLN A 1 120 ? -25.694 9.987 22.002 1.00 86.12 120 GLN A C 1
ATOM 963 O O . GLN A 1 120 ? -26.576 10.272 21.196 1.00 86.12 120 GLN A O 1
ATOM 968 N N . PHE A 1 121 ? -24.965 10.922 22.617 1.00 86.06 121 PHE A N 1
ATOM 969 C CA . PHE A 1 121 ? -25.130 12.360 22.387 1.00 86.06 121 PHE A CA 1
ATOM 970 C C . PHE A 1 121 ? -23.910 13.013 21.729 1.00 86.06 121 PHE A C 1
ATOM 972 O O . PHE A 1 121 ? -24.028 14.117 21.202 1.00 86.06 121 PHE A O 1
ATOM 979 N N . ILE A 1 122 ? -22.737 12.378 21.819 1.00 86.25 122 ILE A N 1
ATOM 980 C CA . ILE A 1 122 ? -21.449 12.947 21.397 1.00 86.25 122 ILE A CA 1
ATOM 981 C C . ILE A 1 122 ? -20.930 12.287 20.121 1.00 86.25 122 ILE A C 1
ATOM 983 O O . ILE A 1 122 ? -20.315 12.972 19.302 1.00 86.25 122 ILE A O 1
ATOM 987 N N . CYS A 1 123 ? -21.137 10.980 19.959 1.00 84.19 123 CYS A N 1
ATOM 988 C CA . CYS A 1 123 ? -20.679 10.279 18.770 1.00 84.19 123 CYS A CA 1
ATOM 989 C C . CYS A 1 123 ? -21.703 10.470 17.638 1.00 84.19 123 CYS A C 1
ATOM 991 O O . CYS A 1 123 ? -22.898 10.331 17.904 1.00 84.19 123 CYS A O 1
ATOM 993 N N . PRO A 1 124 ? -21.248 10.888 16.440 1.00 71.44 124 PRO A N 1
ATOM 994 C CA . PRO A 1 124 ? -22.110 11.168 15.293 1.00 71.44 124 PRO A CA 1
ATOM 995 C C . PRO A 1 124 ? -22.717 9.903 14.697 1.00 71.44 124 PRO A C 1
ATOM 997 O O . PRO A 1 124 ? -22.036 8.860 14.785 1.00 71.44 124 PRO A O 1
#

Foldseek 3Di:
DPPPCPVVVVVVVVVVLCPDPVSVVVCCVVVVVPPPPDPPPPCPCVVVVVVVVVVVVVVVVVVCVVCVVPDDDDDDDPPDPPPVVLVVQLVVQLVVQLVVLVVVDPDSVVSNVRSVVCSVPPRD

pLDDT: mean 73.25, std 14.89, range [41.25, 92.62]

Solvent-accessible surface area (backbone atoms only — not comparable to full-atom values): 7438 Å² total; per-residue (Å²): 144,79,91,79,57,66,66,56,52,55,52,50,52,51,51,52,47,62,70,31,66,66,53,47,49,49,48,27,55,76,72,63,61,46,79,80,76,70,80,82,82,64,50,65,67,55,48,53,50,50,48,52,52,49,52,53,50,52,51,53,49,52,49,48,61,62,46,67,77,61,76,87,91,80,76,94,73,93,82,65,84,84,69,54,60,65,52,51,53,36,52,51,43,38,52,52,43,26,52,57,31,46,78,74,39,97,39,71,68,60,12,47,52,52,21,60,63,46,32,75,78,71,40,120